Protein AF-B8M169-F1 (afdb_monomer)

Organism: Talaromyces stipitatus (strain ATCC 10500 / CBS 375.48 / QM 6759 / NRRL 1006) (NCBI:txid441959)

InterPro domains:
  IPR008972 Cupredoxin [G3DSA:2.60.40.420] (1-98)
  IPR008972 Cupredoxin [SSF49503] (8-97)
  IPR011706 Multicopper oxidase, C-terminal [PF07731] (46-96)

Sequence (98 aa):
MSAAQLAVTSGLFWTINNRTWTETNEHTGDTPYNDTTLTGGKAIPNYDIAFQNDGWDPELNVYAAKMGEVIDIILVNEPAGNFSGYDAHPFHFHGAHV

Radius of gyration: 15.49 Å; Cα contacts (8 Å, |Δi|>4): 111; chains: 1; bounding box: 35×35×37 Å

Solvent-accessible surface area (backbone atoms only — not comparable to full-atom values): 6687 Å² total; per-residue (Å²): 108,49,36,43,56,52,85,51,102,77,66,80,46,71,21,58,66,86,40,69,87,60,90,82,74,49,39,94,81,70,55,67,79,77,49,56,86,83,48,74,57,72,63,58,74,52,51,74,57,3,62,78,47,87,31,33,18,81,86,54,71,41,74,48,82,62,94,89,64,86,85,84,87,72,86,43,88,47,56,42,66,93,74,72,44,76,80,90,77,90,83,83,83,87,78,92,82,133

pLDDT: mean 75.95, std 17.58, range [41.19, 96.81]

Structure (mmCIF, N/CA/C/O backbone):
data_AF-B8M169-F1
#
_entry.id   AF-B8M169-F1
#
loop_
_atom_site.group_PDB
_atom_site.id
_atom_site.type_symbol
_atom_site.label_atom_id
_atom_site.label_alt_id
_atom_site.label_comp_id
_atom_site.label_asym_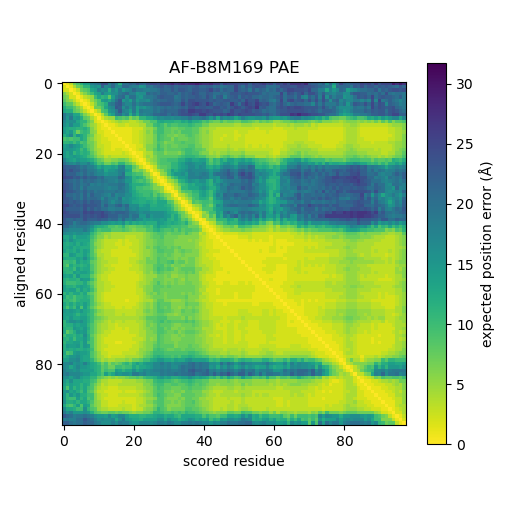id
_atom_site.label_entity_id
_atom_site.label_seq_id
_atom_site.pdbx_PDB_ins_code
_atom_site.Cartn_x
_atom_site.Cartn_y
_atom_site.Cartn_z
_atom_site.occupancy
_atom_site.B_iso_or_equiv
_atom_site.auth_seq_id
_atom_site.auth_comp_id
_atom_site.auth_asym_id
_atom_site.auth_atom_id
_atom_site.pdbx_PDB_model_num
ATOM 1 N N . MET A 1 1 ? -2.726 -5.573 -8.840 1.00 45.94 1 MET A N 1
ATOM 2 C CA . MET A 1 1 ? -1.947 -4.575 -8.084 1.00 45.94 1 MET A CA 1
ATOM 3 C C . MET A 1 1 ? -0.594 -4.457 -8.754 1.00 45.94 1 MET A C 1
ATOM 5 O O . MET A 1 1 ? -0.063 -5.497 -9.112 1.00 45.94 1 MET A O 1
ATOM 9 N N . SER A 1 2 ? -0.097 -3.246 -8.989 1.00 41.19 2 SER A N 1
ATOM 10 C CA . SER A 1 2 ? 1.191 -2.979 -9.647 1.00 41.19 2 SER A CA 1
ATOM 11 C C . SER A 1 2 ? 2.064 -2.148 -8.711 1.00 41.19 2 SER A C 1
ATOM 13 O O . SER A 1 2 ? 1.611 -1.137 -8.168 1.00 41.19 2 SER A O 1
ATOM 15 N N . ALA A 1 3 ? 3.295 -2.587 -8.462 1.00 47.06 3 ALA A N 1
ATOM 16 C CA . ALA A 1 3 ? 4.275 -1.817 -7.705 1.00 47.06 3 ALA A CA 1
ATOM 17 C C . ALA A 1 3 ? 5.215 -1.126 -8.696 1.00 47.06 3 ALA A C 1
ATOM 19 O O . ALA A 1 3 ? 6.075 -1.775 -9.277 1.00 47.06 3 ALA A O 1
ATOM 20 N N . ALA A 1 4 ? 5.043 0.181 -8.887 1.00 56.25 4 ALA A N 1
ATOM 21 C CA . ALA A 1 4 ? 5.789 0.959 -9.874 1.00 56.25 4 ALA A CA 1
ATOM 22 C C . ALA A 1 4 ? 6.603 2.075 -9.207 1.00 56.25 4 ALA A C 1
ATOM 24 O O . ALA A 1 4 ? 6.310 2.516 -8.095 1.00 56.25 4 ALA A O 1
ATOM 25 N N . GLN A 1 5 ? 7.618 2.580 -9.901 1.00 44.06 5 GLN A N 1
ATOM 26 C CA . GLN A 1 5 ? 8.338 3.788 -9.504 1.00 44.06 5 GLN A CA 1
ATOM 27 C C . GLN A 1 5 ? 7.733 5.000 -10.226 1.00 44.06 5 GLN A C 1
ATOM 29 O O . GLN A 1 5 ? 7.611 4.977 -11.451 1.00 44.06 5 GLN A O 1
ATOM 34 N N . LEU A 1 6 ? 7.389 6.066 -9.495 1.00 51.97 6 LEU A N 1
ATOM 35 C CA . LEU A 1 6 ? 6.941 7.333 -10.088 1.00 51.97 6 LEU A CA 1
ATOM 36 C C . LEU A 1 6 ? 8.065 8.373 -10.043 1.00 51.97 6 LEU A C 1
ATOM 38 O O . LEU A 1 6 ? 8.658 8.628 -8.993 1.00 51.97 6 LEU A O 1
ATOM 42 N N . ALA A 1 7 ? 8.344 8.994 -11.190 1.00 44.22 7 ALA A N 1
ATOM 43 C CA . ALA A 1 7 ? 9.214 10.163 -11.272 1.00 44.22 7 ALA A CA 1
ATOM 44 C C . ALA A 1 7 ? 8.400 11.432 -10.963 1.00 44.22 7 ALA A C 1
ATOM 46 O O . ALA A 1 7 ? 7.405 11.709 -11.631 1.00 44.22 7 ALA A O 1
ATOM 47 N N . VAL A 1 8 ? 8.830 12.209 -9.968 1.00 49.09 8 VAL A N 1
ATOM 48 C CA . VAL A 1 8 ? 8.231 13.499 -9.573 1.00 49.09 8 VAL A CA 1
ATOM 49 C C . VAL A 1 8 ? 9.284 14.612 -9.618 1.00 49.09 8 VAL A C 1
ATOM 51 O O . VAL A 1 8 ? 10.480 14.344 -9.697 1.00 49.09 8 VAL A O 1
ATOM 54 N N . THR A 1 9 ? 8.841 15.875 -9.607 1.00 50.56 9 THR A N 1
ATOM 55 C CA . THR A 1 9 ? 9.635 17.090 -9.897 1.00 50.56 9 THR A CA 1
ATOM 56 C C . THR A 1 9 ? 10.938 17.230 -9.089 1.00 50.56 9 THR A C 1
ATOM 58 O O . THR A 1 9 ? 11.873 17.879 -9.555 1.00 50.56 9 THR A O 1
ATOM 61 N N . SER A 1 10 ? 11.055 16.589 -7.921 1.00 51.44 10 SER A N 1
ATOM 62 C CA . SER A 1 10 ? 12.350 16.197 -7.356 1.00 51.44 10 SER A CA 1
ATOM 63 C C . SER A 1 10 ? 12.223 14.858 -6.610 1.00 51.44 10 SER A C 1
ATOM 65 O O . SER A 1 10 ? 11.284 14.652 -5.844 1.00 51.44 10 SER A O 1
ATOM 67 N N . GLY A 1 11 ? 13.154 13.929 -6.856 1.00 65.62 11 GLY A N 1
ATOM 68 C CA . GLY A 1 11 ? 13.219 12.624 -6.184 1.00 65.62 11 GLY A CA 1
ATOM 69 C C . GLY A 1 11 ? 12.651 11.432 -6.970 1.00 65.62 11 GLY A C 1
ATOM 70 O O . GLY A 1 11 ? 11.999 11.573 -8.003 1.00 65.62 11 GLY A O 1
ATOM 71 N N . LEU A 1 12 ? 12.949 10.233 -6.465 1.00 74.75 12 LEU A N 1
ATOM 72 C CA . LEU A 1 12 ? 12.457 8.944 -6.950 1.00 74.75 12 LEU A CA 1
ATOM 73 C C . LEU A 1 12 ? 11.718 8.253 -5.802 1.00 74.75 12 LEU A C 1
ATOM 75 O O . LEU A 1 12 ? 12.315 8.048 -4.746 1.00 74.75 12 LEU A O 1
ATOM 79 N N . PHE A 1 13 ? 10.456 7.877 -6.016 1.00 82.12 13 PHE A N 1
ATOM 80 C CA . PHE A 1 13 ? 9.625 7.245 -4.989 1.00 82.12 13 PHE A CA 1
ATOM 81 C C . PHE A 1 13 ? 9.179 5.850 -5.417 1.00 82.12 13 PHE A C 1
ATOM 83 O O . PHE A 1 13 ? 8.794 5.629 -6.569 1.00 82.12 13 PHE A O 1
ATOM 90 N N . TRP A 1 14 ? 9.211 4.919 -4.465 1.00 85.12 14 TRP A N 1
ATOM 91 C CA . TRP A 1 14 ? 8.543 3.630 -4.596 1.00 85.12 14 TRP A CA 1
ATOM 92 C C . TRP A 1 14 ? 7.049 3.814 -4.387 1.00 85.12 14 TRP A C 1
ATOM 94 O O . TRP A 1 14 ? 6.632 4.530 -3.478 1.00 85.12 14 TRP A O 1
ATOM 104 N N . THR A 1 15 ? 6.243 3.163 -5.219 1.00 87.62 15 THR A N 1
ATOM 105 C CA . THR A 1 15 ? 4.789 3.262 -5.124 1.00 87.62 15 THR A CA 1
ATOM 106 C C . THR A 1 15 ? 4.138 1.892 -5.143 1.00 87.62 15 THR A C 1
ATOM 108 O O . THR A 1 15 ? 4.648 0.946 -5.744 1.00 87.62 15 THR A O 1
ATOM 111 N N . ILE A 1 16 ? 2.975 1.806 -4.505 1.00 89.69 16 ILE A N 1
ATOM 112 C CA . ILE A 1 16 ? 2.073 0.660 -4.587 1.00 89.69 16 ILE A CA 1
ATOM 113 C C . ILE A 1 16 ? 0.771 1.173 -5.189 1.00 89.69 16 ILE A C 1
ATOM 115 O O . ILE A 1 16 ? 0.146 2.084 -4.647 1.00 89.69 16 ILE A O 1
ATOM 119 N N . ASN A 1 17 ? 0.371 0.618 -6.334 1.00 89.56 17 ASN A N 1
ATOM 120 C CA . ASN A 1 17 ? -0.773 1.081 -7.120 1.00 89.56 17 ASN A CA 1
ATOM 121 C C . ASN A 1 17 ? -0.724 2.601 -7.367 1.00 89.56 17 ASN A C 1
ATOM 123 O O . ASN A 1 17 ? -1.701 3.309 -7.115 1.00 89.56 17 ASN A O 1
ATOM 127 N N . ASN A 1 18 ? 0.423 3.105 -7.836 1.00 87.06 18 ASN A N 1
ATOM 128 C CA . ASN A 1 18 ? 0.617 4.511 -8.202 1.00 87.06 18 ASN A CA 1
ATOM 129 C C . ASN A 1 18 ? 0.488 5.511 -7.033 1.00 87.06 18 ASN A C 1
ATOM 131 O O . ASN A 1 18 ? 0.261 6.701 -7.255 1.00 87.06 18 ASN A O 1
ATOM 135 N N . ARG A 1 19 ? 0.615 5.027 -5.791 1.00 85.94 19 ARG A N 1
ATOM 136 C CA . ARG A 1 19 ? 0.553 5.815 -4.555 1.00 85.94 19 ARG A CA 1
ATOM 137 C C . ARG A 1 19 ? 1.838 5.623 -3.765 1.00 85.94 19 ARG A C 1
ATOM 139 O O . ARG A 1 19 ? 2.301 4.495 -3.598 1.00 85.94 19 ARG A O 1
ATOM 146 N N . THR A 1 20 ? 2.422 6.722 -3.313 1.00 85.44 20 THR A N 1
ATOM 147 C CA . THR A 1 20 ? 3.585 6.707 -2.422 1.00 85.44 20 THR A CA 1
ATOM 148 C C . THR A 1 20 ? 3.126 6.931 -0.987 1.00 85.44 20 THR A C 1
ATOM 150 O O . THR A 1 20 ? 2.059 7.500 -0.767 1.00 85.44 20 THR A O 1
ATOM 153 N N . TRP A 1 21 ? 3.949 6.503 -0.036 1.00 78.44 21 TRP A N 1
ATOM 154 C CA . TRP A 1 21 ? 3.818 6.857 1.374 1.00 78.44 21 TRP A CA 1
ATOM 155 C C . TRP A 1 21 ? 4.912 7.861 1.745 1.00 78.44 21 TRP A C 1
ATOM 157 O O . TRP A 1 21 ? 6.080 7.641 1.408 1.00 78.44 21 TRP A O 1
ATOM 167 N N . THR A 1 22 ? 4.555 8.953 2.422 1.00 73.81 22 THR A N 1
ATOM 168 C CA . THR A 1 22 ? 5.514 9.901 3.013 1.00 73.81 22 THR A CA 1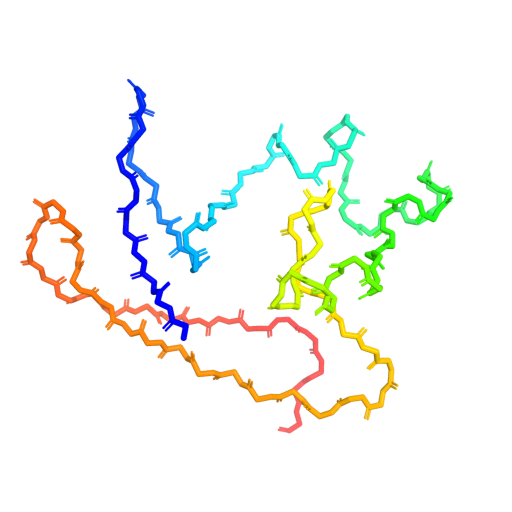
ATOM 169 C C . THR A 1 22 ? 5.023 10.365 4.374 1.00 73.81 22 THR A C 1
ATOM 171 O O . THR A 1 22 ? 3.861 10.690 4.509 1.00 73.81 22 THR A O 1
ATOM 174 N N . GLU A 1 23 ? 5.896 10.519 5.365 1.00 66.88 23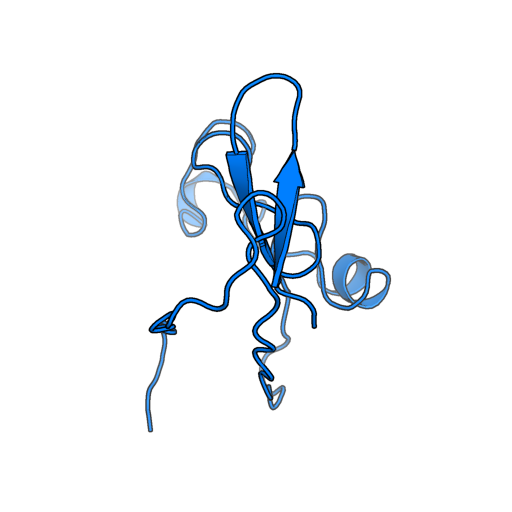 GLU A N 1
ATOM 175 C CA . GLU A 1 23 ? 5.472 10.880 6.733 1.00 66.88 23 GLU A CA 1
ATOM 176 C C . GLU A 1 23 ? 4.804 12.271 6.882 1.00 66.88 23 GLU A C 1
ATOM 178 O O . GLU A 1 23 ? 4.322 12.599 7.960 1.00 66.88 23 GLU A O 1
ATOM 183 N N . THR A 1 24 ? 4.777 13.110 5.838 1.00 56.91 24 THR A N 1
ATOM 184 C CA . THR A 1 24 ? 4.362 14.528 5.905 1.00 56.91 24 THR A CA 1
ATOM 185 C C . THR A 1 24 ? 3.057 14.863 5.173 1.00 56.91 24 THR A C 1
ATOM 187 O O . THR A 1 24 ? 2.753 16.040 4.997 1.00 56.91 24 THR A O 1
ATOM 190 N N . ASN A 1 25 ? 2.307 13.883 4.652 1.00 51.06 25 ASN A N 1
ATOM 191 C CA . ASN A 1 25 ? 1.097 14.180 3.863 1.00 51.06 25 ASN A CA 1
ATOM 192 C C . ASN A 1 25 ? -0.082 13.223 4.090 1.00 51.06 25 ASN A C 1
ATOM 194 O O . ASN A 1 25 ? -1.031 13.222 3.314 1.00 51.06 25 ASN A O 1
ATOM 198 N N .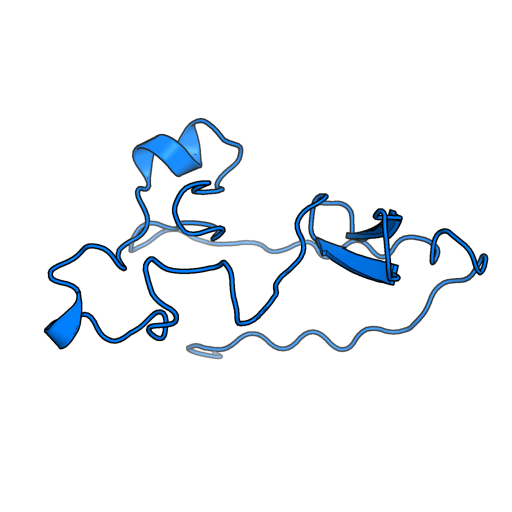 GLU A 1 26 ? -0.034 12.413 5.142 1.00 55.09 26 GLU A N 1
ATOM 199 C CA . GLU A 1 26 ? -1.015 11.334 5.329 1.00 55.09 26 GLU A CA 1
ATOM 200 C C . GLU A 1 26 ? -2.120 11.724 6.323 1.00 55.09 26 GLU A C 1
ATOM 202 O O . GLU A 1 26 ? -3.121 11.025 6.437 1.00 55.09 26 GLU A O 1
ATOM 207 N N . HIS A 1 27 ? -1.989 12.872 7.010 1.00 52.50 27 HIS A N 1
ATOM 208 C CA . HIS A 1 27 ? -2.966 13.371 7.982 1.00 52.50 27 HIS A CA 1
ATOM 209 C C . HIS A 1 27 ? -3.009 14.903 8.004 1.00 52.50 27 HIS A C 1
ATOM 211 O O . HIS A 1 27 ? -1.998 15.576 7.800 1.00 52.50 27 HIS A O 1
ATOM 217 N N . THR A 1 28 ? -4.162 15.488 8.344 1.00 43.88 28 THR A N 1
ATOM 218 C CA . THR A 1 28 ? -4.222 16.904 8.734 1.00 43.88 28 THR A CA 1
ATOM 219 C C . THR A 1 28 ? -3.283 17.158 9.922 1.00 43.88 28 THR A C 1
ATOM 221 O O . THR A 1 28 ? -3.632 16.841 11.059 1.00 43.88 28 THR A O 1
ATOM 224 N N . GLY A 1 29 ? -2.107 17.738 9.659 1.00 51.09 29 GLY A N 1
ATOM 225 C CA . GLY A 1 29 ? -1.166 18.229 10.671 1.00 51.09 29 GLY A CA 1
ATOM 226 C C . GLY A 1 29 ? -0.215 17.194 11.285 1.00 51.09 29 GLY A C 1
ATOM 227 O O . GLY A 1 29 ? 0.008 17.265 12.489 1.00 51.09 29 GLY A O 1
ATOM 228 N N . ASP A 1 30 ? 0.332 16.259 10.498 1.00 54.81 30 ASP A N 1
ATOM 229 C CA . ASP A 1 30 ? 1.421 15.346 10.918 1.00 54.81 30 ASP A CA 1
ATOM 230 C C . ASP A 1 30 ? 1.109 14.477 12.162 1.00 54.81 30 ASP A C 1
ATOM 232 O O . ASP A 1 30 ? 1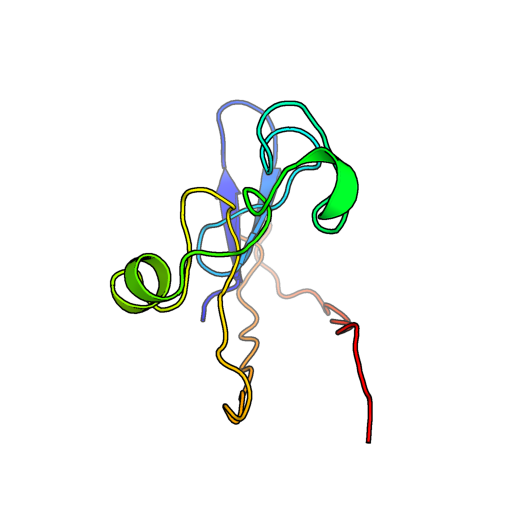.998 14.123 12.939 1.00 54.81 30 ASP A O 1
ATOM 236 N N . THR A 1 31 ? -0.162 14.133 12.401 1.00 50.78 31 THR A N 1
ATOM 237 C CA . THR A 1 31 ? -0.563 13.302 13.554 1.00 50.78 31 THR A CA 1
ATOM 238 C C . THR A 1 31 ? -0.596 11.819 13.183 1.00 50.78 31 THR A C 1
ATOM 240 O O . THR A 1 31 ? -1.134 11.496 12.136 1.00 50.78 31 THR A O 1
ATOM 243 N N . PRO A 1 32 ? -0.057 10.888 13.994 1.00 54.91 32 PRO A N 1
ATOM 244 C CA . PRO A 1 32 ? -0.006 9.472 13.626 1.00 54.91 32 PRO A CA 1
ATOM 245 C C . PRO A 1 32 ? -1.403 8.834 13.505 1.00 54.91 32 PRO A C 1
ATOM 247 O O . PRO A 1 32 ? -2.276 9.082 14.339 1.00 54.91 32 PRO A O 1
ATOM 250 N N . TYR A 1 33 ? -1.551 7.929 12.526 1.00 54.50 33 TYR A N 1
ATOM 251 C CA . TYR A 1 33 ? -2.756 7.178 12.110 1.00 54.50 33 TYR A CA 1
ATOM 252 C C . TYR A 1 33 ? -3.581 6.492 13.224 1.00 54.50 33 TYR A C 1
ATOM 254 O O . TYR A 1 33 ? -4.672 5.996 12.967 1.00 54.50 33 TYR A O 1
ATOM 262 N N . ASN A 1 34 ? -3.122 6.463 14.477 1.00 51.25 34 ASN A N 1
ATOM 263 C CA . ASN A 1 34 ? -3.828 5.785 15.567 1.00 51.25 34 ASN A CA 1
ATOM 264 C C . ASN A 1 34 ? -4.047 6.640 16.823 1.00 51.25 34 ASN A C 1
ATOM 266 O O . ASN A 1 34 ? -4.382 6.099 17.875 1.00 51.25 34 ASN A O 1
ATOM 270 N N . ASP A 1 35 ? -3.899 7.967 16.746 1.00 51.62 35 ASP A N 1
ATOM 271 C CA . ASP A 1 35 ? -4.385 8.826 17.829 1.00 51.62 35 ASP A CA 1
ATOM 272 C C . ASP A 1 35 ? -5.873 9.157 17.635 1.00 51.62 35 ASP A C 1
ATOM 274 O O . ASP A 1 35 ? -6.281 10.283 17.325 1.00 51.62 35 ASP A O 1
ATOM 278 N N . THR A 1 36 ? -6.723 8.141 17.807 1.00 50.41 36 THR A N 1
ATOM 279 C CA . THR A 1 36 ? -8.185 8.311 17.812 1.00 50.41 36 THR A CA 1
ATOM 280 C C . THR A 1 36 ? -8.659 9.193 18.971 1.00 50.41 36 THR A C 1
ATOM 282 O O . THR A 1 36 ? -9.768 9.724 18.928 1.00 50.41 36 THR A O 1
ATOM 285 N N . THR A 1 37 ? -7.827 9.360 20.004 1.00 51.81 37 THR A N 1
ATOM 286 C CA . THR A 1 37 ? -8.084 10.202 21.178 1.00 51.81 37 THR A CA 1
ATOM 287 C C . THR A 1 37 ? -7.913 11.697 20.898 1.00 51.81 37 THR A C 1
ATOM 289 O O . THR A 1 37 ? -8.690 12.487 21.430 1.00 51.81 37 THR A O 1
ATOM 292 N N . LEU A 1 38 ? -6.967 12.098 20.041 1.00 50.53 38 LEU A N 1
ATOM 293 C CA . LEU A 1 38 ? -6.736 13.500 19.660 1.00 50.53 38 LEU A CA 1
ATOM 294 C C . LEU A 1 38 ? -7.509 13.933 18.405 1.00 50.53 38 LEU A C 1
ATOM 296 O O . LEU A 1 38 ? -7.833 15.112 18.270 1.00 50.53 38 LEU A O 1
ATOM 300 N N . THR A 1 39 ? -7.828 13.012 17.489 1.00 55.62 39 THR A N 1
ATOM 301 C CA . THR A 1 39 ? -8.381 13.357 16.161 1.00 55.62 39 THR A CA 1
ATOM 302 C C . THR A 1 39 ? -9.899 13.194 16.030 1.00 55.62 39 THR A C 1
ATOM 304 O O . THR A 1 39 ? -10.471 13.605 15.020 1.00 55.62 39 THR A O 1
ATOM 307 N N . GLY A 1 40 ? -10.589 12.642 17.037 1.00 55.62 40 GLY A N 1
ATOM 308 C CA . GLY A 1 40 ? -12.058 12.620 17.085 1.00 55.62 40 GLY A CA 1
ATOM 309 C C . GLY A 1 40 ? -12.717 11.863 15.925 1.00 55.62 40 GLY A C 1
ATOM 310 O O . GLY A 1 40 ? -13.686 12.346 15.347 1.00 55.62 40 GLY A O 1
ATOM 311 N N . GLY A 1 41 ? -12.171 10.702 15.555 1.00 62.88 41 GLY A N 1
ATOM 312 C CA . GLY A 1 41 ? -12.677 9.874 14.453 1.00 62.88 41 GLY A CA 1
ATOM 313 C C . GLY A 1 41 ? -12.191 10.289 13.061 1.00 62.88 41 GLY A C 1
ATOM 314 O O . GLY A 1 41 ? -12.398 9.533 12.120 1.00 62.88 41 GLY A O 1
ATOM 315 N N . LYS A 1 42 ? -11.484 11.421 12.919 1.00 67.69 42 LYS A N 1
ATOM 316 C CA . LYS A 1 42 ? -10.904 11.853 11.632 1.00 67.69 42 LYS A CA 1
ATOM 317 C C . LYS A 1 42 ? -9.807 10.929 11.096 1.00 67.69 42 LYS A C 1
ATOM 319 O O . LYS A 1 42 ? -9.492 11.000 9.922 1.00 67.69 42 LYS A O 1
ATOM 324 N N . ALA A 1 43 ? -9.232 10.079 11.946 1.00 71.81 43 ALA A N 1
ATOM 325 C CA . ALA A 1 43 ? -8.273 9.053 11.539 1.00 71.81 43 ALA A CA 1
ATOM 326 C C . ALA A 1 43 ? -8.940 7.729 11.108 1.00 71.81 43 ALA A C 1
ATOM 328 O O . ALA A 1 43 ? -8.240 6.770 10.798 1.00 71.81 43 ALA A O 1
ATOM 329 N N . ILE A 1 44 ? -10.278 7.638 11.121 1.00 81.31 44 ILE A N 1
ATOM 330 C CA . ILE A 1 44 ? -10.999 6.436 10.684 1.00 81.31 44 ILE A CA 1
ATOM 331 C C . ILE A 1 44 ? -11.229 6.522 9.167 1.00 81.31 44 ILE A C 1
ATOM 333 O O . ILE A 1 44 ? -11.897 7.460 8.730 1.00 81.31 44 ILE A O 1
ATOM 337 N N . PRO A 1 45 ? -10.758 5.541 8.374 1.00 85.56 45 PRO A N 1
ATOM 338 C CA . PRO A 1 45 ? -10.972 5.528 6.930 1.00 85.56 45 PRO A CA 1
ATOM 339 C C . PRO A 1 45 ? -12.449 5.475 6.554 1.00 85.56 45 PRO A C 1
ATOM 341 O O . PRO A 1 45 ? -13.236 4.710 7.125 1.00 85.56 45 PRO A O 1
ATOM 344 N N . ASN A 1 46 ? -12.824 6.249 5.542 1.00 89.94 46 ASN A N 1
ATOM 345 C CA . ASN A 1 46 ? -14.157 6.233 4.975 1.00 89.94 46 ASN A CA 1
ATOM 346 C C . ASN A 1 46 ? -14.304 5.062 3.996 1.00 89.94 46 ASN A C 1
ATOM 348 O O . ASN A 1 46 ? -13.936 5.143 2.823 1.00 89.94 46 ASN A O 1
ATOM 352 N N . TYR A 1 47 ? -14.897 3.969 4.477 1.00 93.19 47 TYR A N 1
ATOM 353 C CA . TYR A 1 47 ? -15.092 2.767 3.669 1.00 93.19 47 TYR A CA 1
ATOM 354 C C . TYR A 1 47 ? -15.940 3.006 2.410 1.00 93.19 47 TYR A C 1
ATOM 356 O O . TYR A 1 47 ? -15.664 2.408 1.376 1.00 93.19 47 TYR A O 1
ATOM 364 N N . ASP A 1 48 ? -16.971 3.854 2.462 1.00 95.38 48 ASP A N 1
ATOM 365 C CA . ASP A 1 48 ? -17.858 4.053 1.307 1.00 95.38 48 ASP A CA 1
ATOM 366 C C . ASP A 1 48 ? -17.143 4.808 0.178 1.00 95.38 48 ASP A C 1
ATOM 368 O O . ASP A 1 48 ? -17.325 4.481 -0.996 1.00 95.38 48 ASP A O 1
ATOM 372 N N . ILE A 1 49 ? -16.280 5.769 0.530 1.00 94.38 49 ILE A N 1
ATOM 373 C CA . ILE A 1 49 ? -15.383 6.425 -0.429 1.00 94.38 49 ILE A CA 1
ATOM 374 C C . ILE A 1 49 ? -14.353 5.421 -0.950 1.00 94.38 49 ILE A C 1
ATOM 376 O O . ILE A 1 49 ? -14.117 5.360 -2.155 1.00 94.38 49 ILE A O 1
ATOM 380 N N . ALA A 1 50 ? -13.769 4.610 -0.067 1.00 94.56 50 ALA A N 1
ATOM 381 C CA . ALA A 1 50 ? -12.792 3.603 -0.450 1.00 94.56 50 ALA A CA 1
ATOM 382 C C . ALA A 1 50 ? -13.367 2.594 -1.451 1.00 94.56 50 ALA A C 1
ATOM 384 O O . ALA A 1 50 ? -12.767 2.334 -2.489 1.00 94.56 50 ALA A O 1
ATOM 385 N N . PHE A 1 51 ? -14.572 2.087 -1.197 1.00 95.44 51 PHE A N 1
ATOM 386 C CA . PHE A 1 51 ? -15.265 1.150 -2.076 1.00 95.44 51 PHE A CA 1
ATOM 387 C C . PHE A 1 51 ? -15.499 1.716 -3.486 1.00 95.44 51 PHE A C 1
ATOM 389 O O . PHE A 1 51 ? -15.422 0.980 -4.467 1.00 95.44 51 PHE A O 1
ATOM 396 N N . GLN A 1 52 ? -15.739 3.024 -3.607 1.00 96.81 52 GLN A N 1
ATOM 397 C CA . GLN A 1 52 ? -15.889 3.703 -4.901 1.00 96.81 52 GLN A CA 1
ATOM 398 C C . GLN A 1 52 ? -14.552 3.942 -5.624 1.00 96.81 52 GLN A C 1
ATOM 400 O O . GLN A 1 52 ? -14.556 4.257 -6.811 1.00 96.81 52 GLN A O 1
ATOM 405 N N . ASN A 1 53 ? -13.426 3.779 -4.925 1.00 94.44 53 ASN A N 1
ATOM 406 C CA . ASN A 1 53 ? -12.071 4.077 -5.385 1.00 94.44 53 ASN A CA 1
ATOM 407 C C . ASN A 1 53 ? -11.148 2.846 -5.285 1.00 94.44 53 ASN A C 1
ATOM 409 O O . ASN A 1 53 ? -10.006 2.947 -4.834 1.00 94.44 53 ASN A O 1
ATOM 413 N N . ASP A 1 54 ? -11.643 1.668 -5.674 1.00 93.81 54 ASP A N 1
ATOM 414 C CA . ASP A 1 54 ? -10.879 0.407 -5.676 1.00 93.81 54 ASP A CA 1
ATOM 415 C C . ASP A 1 54 ? -10.295 0.022 -4.300 1.00 93.81 54 ASP A C 1
ATOM 417 O O . ASP A 1 54 ? -9.189 -0.507 -4.182 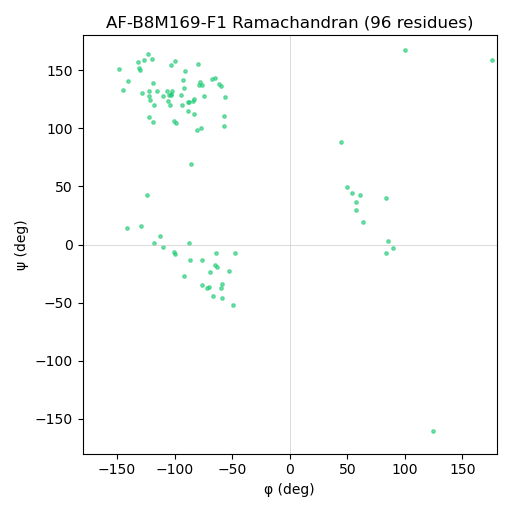1.00 93.81 54 ASP A O 1
ATOM 421 N N . GLY A 1 55 ? -11.046 0.308 -3.238 1.00 93.19 55 GLY A N 1
ATOM 422 C CA . GLY A 1 55 ? -10.673 0.035 -1.851 1.00 93.19 55 GLY A CA 1
ATOM 423 C C . GLY A 1 55 ? -9.817 1.120 -1.195 1.00 93.19 55 GLY A C 1
ATOM 424 O O . GLY A 1 55 ? -9.432 0.932 -0.044 1.00 93.19 55 GLY A O 1
ATOM 425 N N . TRP A 1 56 ? -9.526 2.237 -1.871 1.00 93.38 56 TRP A N 1
ATOM 426 C CA . TRP A 1 56 ? -8.643 3.300 -1.372 1.00 93.38 56 TRP A CA 1
ATOM 427 C C . TRP A 1 56 ? -9.393 4.557 -0.927 1.00 93.38 56 TRP A C 1
ATOM 429 O O . TRP A 1 56 ? -10.089 5.189 -1.718 1.00 93.38 56 TRP A O 1
ATOM 439 N N . ASP A 1 57 ? -9.194 4.968 0.319 1.00 90.75 57 ASP A N 1
ATOM 440 C CA . ASP A 1 57 ? -9.634 6.265 0.821 1.00 90.75 57 ASP A CA 1
ATOM 441 C C . ASP A 1 57 ? -8.598 7.357 0.463 1.00 90.75 57 ASP A C 1
ATOM 443 O O . ASP A 1 57 ? -7.488 7.335 1.005 1.00 90.75 57 ASP A O 1
ATOM 447 N N . PRO A 1 58 ? -8.925 8.316 -0.427 1.00 86.56 58 PRO A N 1
ATOM 448 C CA . PRO A 1 58 ? -8.028 9.395 -0.824 1.00 86.56 58 PRO A CA 1
ATOM 449 C C . PRO A 1 58 ? -7.754 10.423 0.270 1.00 86.56 58 PRO A C 1
ATOM 451 O O . PRO A 1 58 ? -6.745 11.116 0.182 1.00 86.56 58 PRO A O 1
ATOM 454 N N . GLU A 1 59 ? -8.644 10.571 1.256 1.00 83.19 59 GLU A N 1
ATOM 455 C CA . GLU A 1 59 ? -8.483 11.584 2.304 1.00 83.19 59 GLU A CA 1
ATOM 456 C C . GLU A 1 59 ? -7.348 11.211 3.258 1.00 83.19 59 GLU A C 1
ATOM 458 O O . GLU A 1 59 ? -6.587 12.076 3.688 1.00 83.19 59 GLU A O 1
ATOM 463 N N . LEU A 1 60 ? -7.221 9.915 3.546 1.00 79.94 60 LEU A N 1
ATOM 464 C CA . LEU A 1 60 ? -6.226 9.369 4.469 1.00 79.94 60 LEU A CA 1
ATOM 465 C C . LEU A 1 60 ? -5.126 8.558 3.773 1.00 79.94 60 LEU A C 1
ATOM 467 O O . LEU A 1 60 ? -4.228 8.061 4.441 1.00 79.94 60 LEU A O 1
ATOM 471 N N . ASN A 1 61 ? -5.212 8.392 2.451 1.00 85.00 61 ASN A N 1
ATOM 472 C CA . ASN A 1 61 ? -4.297 7.597 1.631 1.00 85.00 61 ASN A CA 1
ATOM 473 C C . ASN A 1 61 ? -4.113 6.139 2.112 1.00 85.00 61 ASN A C 1
ATOM 475 O O . ASN A 1 61 ? -3.008 5.596 2.136 1.00 85.00 61 ASN A O 1
ATOM 479 N N . VAL A 1 62 ? -5.207 5.465 2.471 1.00 87.12 62 VAL A N 1
ATOM 480 C CA . VAL A 1 62 ? -5.181 4.090 3.006 1.00 87.12 62 VAL A CA 1
ATOM 481 C C . VAL A 1 62 ? -6.186 3.184 2.314 1.00 87.12 62 VAL A C 1
ATOM 483 O O . VAL A 1 62 ? -7.180 3.644 1.760 1.00 87.12 62 VAL A O 1
ATOM 486 N N . TYR A 1 63 ? -5.945 1.874 2.367 1.00 92.00 63 TYR A N 1
ATOM 487 C CA . TYR A 1 63 ? -6.938 0.885 1.954 1.00 92.00 63 TYR A CA 1
ATOM 488 C C . TYR A 1 63 ? -7.828 0.514 3.139 1.00 92.00 63 TYR A C 1
ATOM 490 O O . TYR A 1 63 ? -7.329 0.082 4.179 1.00 92.00 63 TYR A O 1
ATOM 498 N N . ALA A 1 64 ? -9.140 0.698 2.990 1.00 92.19 64 ALA A N 1
ATOM 499 C CA . ALA A 1 64 ? -10.103 0.435 4.054 1.00 92.19 64 ALA A CA 1
ATOM 500 C C . ALA A 1 64 ? -10.649 -0.996 3.966 1.00 92.19 64 ALA A C 1
ATOM 502 O O . ALA A 1 64 ? -10.945 -1.491 2.881 1.00 92.19 64 ALA A O 1
ATOM 503 N N . ALA A 1 65 ? -10.844 -1.628 5.122 1.00 91.69 65 ALA A N 1
ATOM 504 C CA . ALA A 1 65 ? -11.503 -2.925 5.245 1.00 91.69 65 ALA A CA 1
ATOM 505 C C . ALA A 1 65 ? -12.590 -2.870 6.325 1.00 91.69 65 ALA A C 1
ATOM 507 O O . ALA A 1 65 ? -12.480 -2.122 7.301 1.00 91.69 65 ALA A O 1
ATOM 508 N N . LYS A 1 66 ? -13.644 -3.673 6.165 1.00 91.62 66 LYS A N 1
ATOM 509 C CA . LYS A 1 66 ? -14.691 -3.853 7.180 1.00 91.62 66 LYS A CA 1
ATOM 510 C C . LYS A 1 66 ? -14.362 -5.016 8.105 1.00 91.62 66 LYS A C 1
ATOM 512 O O . LYS A 1 66 ? -13.776 -6.024 7.718 1.00 91.62 66 LYS A O 1
ATOM 517 N N . MET A 1 67 ? -14.825 -4.900 9.347 1.00 90.38 67 MET A N 1
ATOM 518 C CA . MET A 1 67 ? -14.759 -5.999 10.305 1.00 90.38 67 MET A CA 1
ATOM 519 C C . MET A 1 67 ? -15.454 -7.245 9.745 1.00 90.38 67 MET A C 1
ATOM 521 O O . MET A 1 67 ? -16.619 -7.188 9.352 1.00 90.38 67 MET A O 1
ATOM 525 N N . GLY A 1 68 ? -14.736 -8.369 9.749 1.00 92.69 68 GLY A N 1
ATOM 526 C CA . GLY A 1 68 ? -15.220 -9.651 9.236 1.00 92.69 68 GLY A CA 1
ATOM 527 C C . GLY A 1 68 ? -14.951 -9.900 7.749 1.00 92.69 68 GLY A C 1
ATOM 528 O O . GLY A 1 68 ? -15.259 -10.992 7.276 1.00 92.69 68 GLY A O 1
ATOM 529 N N . GLU A 1 69 ? -14.367 -8.948 7.014 1.00 92.81 69 GLU A N 1
ATOM 530 C CA . GLU A 1 69 ? -13.895 -9.211 5.652 1.00 92.81 69 GLU A CA 1
ATOM 531 C C . GLU A 1 69 ? -12.705 -10.177 5.648 1.00 92.81 69 GLU A C 1
ATOM 533 O O . GLU A 1 69 ? -11.829 -10.132 6.514 1.00 92.81 69 GLU A O 1
ATOM 538 N N . VAL A 1 70 ? -12.676 -11.052 4.642 1.00 92.31 70 VAL A N 1
ATOM 539 C CA . VAL A 1 70 ? -11.516 -11.892 4.334 1.00 92.31 70 VAL A CA 1
ATOM 540 C C . VAL A 1 70 ? -10.689 -11.157 3.289 1.00 92.31 70 VAL A C 1
ATOM 542 O O . VAL A 1 70 ? -11.189 -10.868 2.203 1.00 92.31 70 VAL A O 1
ATOM 545 N N . ILE A 1 71 ? -9.439 -10.851 3.626 1.00 90.75 71 ILE A N 1
ATOM 546 C CA . ILE A 1 71 ? -8.530 -10.080 2.775 1.00 90.75 71 ILE A CA 1
ATOM 547 C C . ILE A 1 71 ? -7.508 -11.031 2.150 1.00 90.75 71 ILE A C 1
ATOM 549 O O . ILE A 1 71 ? -6.844 -11.782 2.864 1.00 90.75 71 ILE A O 1
ATOM 553 N N . ASP A 1 72 ? -7.365 -10.961 0.827 1.00 92.75 72 ASP A N 1
ATOM 554 C CA . ASP A 1 72 ? -6.287 -11.600 0.069 1.00 92.75 72 ASP A CA 1
ATOM 555 C C . ASP A 1 72 ? -5.413 -10.515 -0.579 1.00 92.75 72 ASP A C 1
ATOM 557 O O . ASP A 1 72 ? -5.928 -9.563 -1.171 1.00 92.75 72 ASP A O 1
ATOM 561 N N . ILE A 1 73 ? -4.090 -10.630 -0.441 1.00 92.56 73 ILE A N 1
ATOM 562 C CA . ILE A 1 73 ? -3.129 -9.610 -0.878 1.00 92.56 73 ILE A CA 1
ATOM 563 C C . ILE A 1 73 ? -2.151 -10.230 -1.874 1.00 92.56 73 ILE A C 1
ATOM 565 O O . ILE A 1 73 ? -1.253 -10.987 -1.511 1.00 92.56 73 ILE A O 1
ATOM 569 N N . ILE A 1 74 ? -2.280 -9.832 -3.139 1.00 94.50 74 ILE A N 1
ATOM 570 C CA . ILE A 1 74 ? -1.377 -10.234 -4.223 1.00 94.50 74 ILE A CA 1
ATOM 571 C C . ILE A 1 74 ? -0.379 -9.108 -4.502 1.00 94.50 74 ILE A C 1
ATOM 573 O O . ILE A 1 74 ? -0.717 -8.097 -5.121 1.00 94.50 74 ILE A O 1
ATOM 577 N N . LEU A 1 75 ? 0.869 -9.299 -4.086 1.00 93.75 75 LEU A N 1
ATOM 578 C CA . LEU A 1 75 ? 1.966 -8.384 -4.395 1.00 93.75 75 LEU A CA 1
ATOM 579 C C . LEU A 1 75 ? 2.614 -8.787 -5.723 1.00 93.75 75 LEU A C 1
ATOM 581 O O . LEU A 1 75 ? 3.197 -9.866 -5.832 1.00 93.75 75 LEU A O 1
ATOM 585 N N . VAL A 1 76 ? 2.517 -7.924 -6.732 1.00 93.44 76 VAL A N 1
ATOM 586 C CA . VAL A 1 76 ? 3.137 -8.146 -8.045 1.00 93.44 76 VAL A CA 1
ATOM 587 C C . VAL A 1 76 ? 4.372 -7.267 -8.153 1.00 93.44 76 VAL A C 1
ATOM 589 O O . VAL A 1 76 ? 4.278 -6.045 -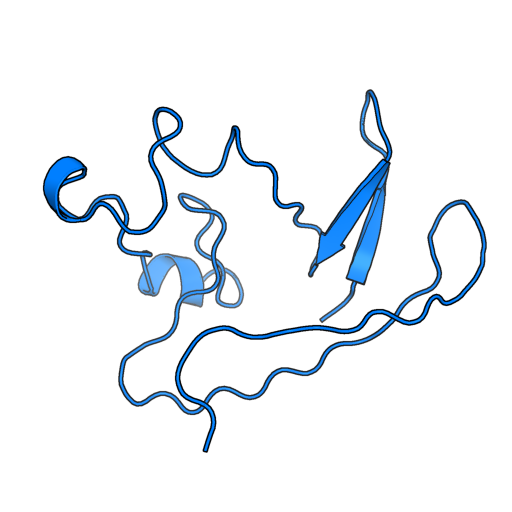8.049 1.00 93.44 76 VAL A O 1
ATOM 592 N N . ASN A 1 77 ? 5.524 -7.902 -8.351 1.00 91.38 77 ASN A N 1
ATOM 593 C CA . ASN A 1 77 ? 6.782 -7.204 -8.571 1.00 91.3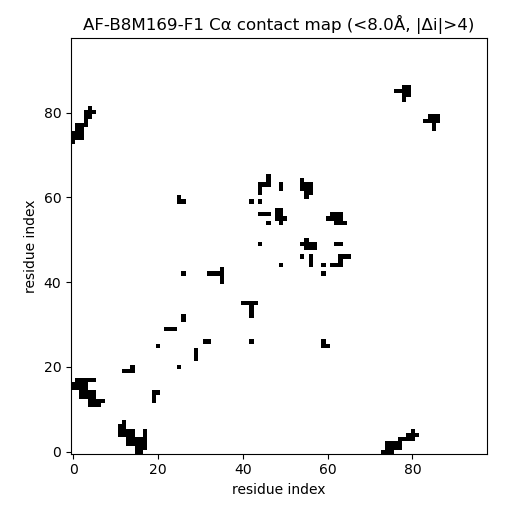8 77 ASN A CA 1
ATOM 594 C C . ASN A 1 77 ? 6.866 -6.712 -10.023 1.00 91.38 77 ASN A C 1
ATOM 596 O O . ASN A 1 77 ? 6.543 -7.466 -10.945 1.00 91.38 77 ASN A O 1
ATOM 600 N N . GLU A 1 78 ? 7.338 -5.487 -10.230 1.00 88.25 78 GLU A N 1
ATOM 601 C CA . GLU A 1 78 ? 7.557 -4.899 -11.555 1.00 88.25 78 GLU A CA 1
ATOM 602 C C . GLU A 1 78 ? 8.999 -4.387 -11.673 1.00 88.25 78 GLU A C 1
ATOM 604 O O . GLU A 1 78 ? 9.655 -4.152 -10.656 1.00 88.25 78 GLU A O 1
ATOM 609 N N . PRO A 1 79 ? 9.534 -4.218 -12.896 1.00 86.94 79 PRO A N 1
ATOM 610 C CA . PRO A 1 79 ? 10.872 -3.679 -13.065 1.00 86.94 79 PRO A CA 1
ATOM 611 C C . PRO A 1 79 ? 10.997 -2.273 -12.465 1.00 86.94 79 PRO A C 1
ATOM 613 O O . PRO A 1 79 ? 10.159 -1.406 -12.719 1.00 86.94 79 PRO A O 1
ATOM 616 N N . ALA A 1 80 ? 12.092 -2.012 -11.752 1.00 80.31 80 ALA A N 1
ATOM 617 C CA . ALA A 1 80 ? 12.464 -0.679 -11.298 1.00 80.31 80 ALA A CA 1
ATOM 618 C C . ALA A 1 80 ? 12.587 0.260 -12.510 1.00 80.31 80 ALA A C 1
ATOM 620 O O . ALA A 1 80 ? 13.491 0.105 -13.340 1.00 80.31 80 ALA A O 1
ATOM 621 N N . GLY A 1 81 ? 11.655 1.212 -12.621 1.00 71.88 81 GLY A N 1
ATOM 622 C CA . GLY A 1 81 ? 11.370 1.945 -13.859 1.00 71.88 81 GLY A CA 1
ATOM 623 C C . GLY A 1 81 ? 12.606 2.517 -14.557 1.00 71.88 81 GLY A C 1
ATOM 624 O O . GLY A 1 81 ? 12.826 2.240 -15.734 1.00 71.88 81 GLY A O 1
ATOM 625 N N . ASN A 1 82 ? 13.448 3.258 -13.827 1.00 68.44 82 ASN A N 1
ATOM 626 C CA . ASN A 1 82 ? 14.617 3.935 -14.409 1.00 68.44 82 ASN A CA 1
ATOM 627 C C . ASN A 1 82 ? 15.891 3.083 -14.493 1.00 68.44 82 ASN A C 1
ATOM 629 O O . ASN A 1 82 ? 16.840 3.491 -15.160 1.00 68.44 82 ASN A O 1
ATOM 633 N N . PHE A 1 83 ? 15.946 1.937 -13.812 1.00 65.44 83 PHE A N 1
ATOM 634 C CA . PHE A 1 83 ? 17.179 1.152 -13.675 1.00 65.44 83 PHE A CA 1
ATOM 635 C C . PHE A 1 83 ? 17.097 -0.243 -14.296 1.00 65.44 83 PHE A C 1
ATOM 637 O O . PHE A 1 83 ? 18.092 -0.959 -14.271 1.00 65.44 83 PHE A O 1
ATOM 644 N N . SER A 1 84 ? 15.955 -0.595 -14.905 1.00 64.38 84 SER A N 1
ATOM 645 C CA . SER A 1 84 ? 15.690 -1.874 -15.574 1.00 64.38 84 SER A CA 1
ATOM 646 C C . SER A 1 84 ? 16.183 -3.078 -14.761 1.00 64.38 84 SER A C 1
ATOM 648 O O . SER A 1 84 ? 17.302 -3.551 -14.932 1.00 64.38 84 SER A O 1
ATOM 650 N N . GLY A 1 85 ? 15.348 -3.598 -13.869 1.00 83.12 85 GLY A N 1
ATOM 651 C CA . GLY A 1 85 ? 15.691 -4.766 -13.059 1.00 83.12 85 GLY A CA 1
ATOM 652 C C . GLY A 1 85 ? 14.597 -5.089 -12.056 1.00 83.12 85 GLY A C 1
ATOM 653 O O . GLY A 1 85 ? 13.780 -4.229 -11.751 1.00 83.12 85 GLY A O 1
ATOM 654 N N . TYR A 1 86 ? 14.566 -6.328 -11.576 1.00 89.19 86 TYR A N 1
ATOM 655 C CA . TYR A 1 86 ? 13.686 -6.736 -10.484 1.00 89.19 86 TYR A CA 1
ATOM 656 C C . TYR A 1 86 ? 14.509 -6.852 -9.209 1.00 89.19 86 TYR A C 1
ATOM 658 O O . TYR A 1 86 ? 15.514 -7.565 -9.198 1.00 89.19 86 TYR A O 1
ATOM 666 N N . ASP A 1 87 ? 14.042 -6.213 -8.144 1.00 87.31 87 ASP A N 1
ATOM 667 C CA . ASP A 1 87 ? 14.626 -6.334 -6.815 1.00 87.31 87 ASP A CA 1
ATOM 668 C C . ASP A 1 87 ? 13.765 -7.248 -5.934 1.00 87.31 87 ASP A C 1
ATOM 670 O O . ASP A 1 87 ? 12.562 -7.427 -6.151 1.00 87.31 87 ASP A O 1
ATOM 674 N N . ALA A 1 88 ? 14.390 -7.872 -4.937 1.00 91.06 88 ALA A N 1
ATOM 675 C CA . ALA A 1 88 ? 13.666 -8.623 -3.920 1.00 91.06 88 ALA A CA 1
ATOM 676 C C . ALA A 1 88 ? 13.154 -7.663 -2.836 1.00 91.06 88 ALA A C 1
ATOM 678 O O . ALA A 1 88 ? 13.940 -6.950 -2.214 1.00 91.06 88 ALA A O 1
ATOM 679 N N . HIS A 1 89 ? 11.847 -7.697 -2.568 1.00 92.00 89 HIS A N 1
ATOM 680 C CA . HIS A 1 89 ? 11.198 -6.844 -1.570 1.00 92.00 89 HIS A CA 1
ATOM 681 C C . HIS A 1 89 ? 10.558 -7.699 -0.467 1.00 92.00 89 HIS A C 1
ATOM 683 O O . HIS A 1 89 ? 9.523 -8.327 -0.705 1.00 92.00 89 HIS A O 1
ATOM 689 N N . PRO A 1 90 ? 11.147 -7.762 0.741 1.00 94.38 90 PRO A N 1
ATOM 690 C CA . PRO A 1 90 ? 10.542 -8.469 1.861 1.00 94.38 90 PRO A CA 1
ATOM 691 C C . PRO A 1 90 ? 9.411 -7.620 2.457 1.00 94.38 90 PRO A C 1
ATOM 693 O O . PRO A 1 90 ? 9.656 -6.683 3.214 1.00 94.38 90 PRO A O 1
ATOM 696 N N . PHE A 1 91 ? 8.165 -7.941 2.110 1.00 93.31 91 PHE A N 1
ATOM 697 C CA . PHE A 1 91 ? 6.997 -7.297 2.709 1.00 93.31 91 PHE A CA 1
ATOM 698 C C . PHE A 1 91 ? 6.711 -7.856 4.104 1.00 93.3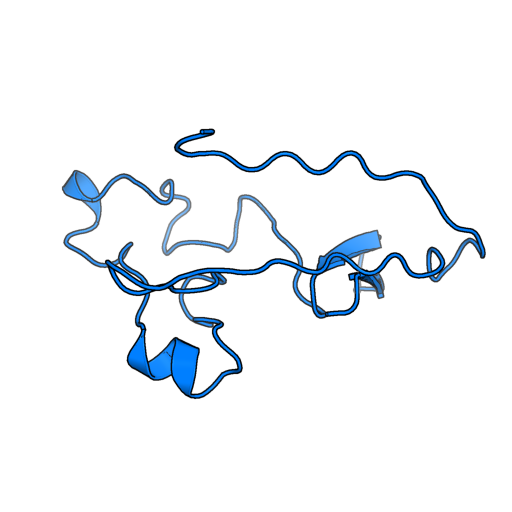1 91 PHE A C 1
ATOM 700 O O . PHE A 1 91 ? 6.795 -9.061 4.342 1.00 93.31 91 PHE A O 1
ATOM 707 N N . HIS A 1 92 ? 6.337 -6.964 5.016 1.00 92.88 92 HIS A N 1
ATOM 708 C CA . HIS A 1 92 ? 5.922 -7.292 6.372 1.00 92.88 92 HIS A CA 1
ATOM 709 C C . HIS A 1 92 ? 4.575 -6.628 6.660 1.00 92.88 92 HIS A C 1
ATOM 711 O O . HIS A 1 92 ? 4.412 -5.431 6.434 1.00 92.88 92 HIS A O 1
ATOM 717 N N . PHE A 1 93 ? 3.620 -7.404 7.168 1.00 89.88 93 PHE A N 1
ATOM 718 C CA . PHE A 1 93 ? 2.291 -6.922 7.530 1.00 89.88 93 PHE A CA 1
ATOM 719 C C . PHE A 1 93 ? 2.135 -6.940 9.047 1.00 89.88 93 PHE A C 1
ATOM 721 O O . PHE A 1 93 ? 2.386 -7.962 9.687 1.00 89.88 93 PHE A O 1
ATOM 728 N N . HIS A 1 94 ? 1.719 -5.813 9.618 1.00 89.12 94 HIS A N 1
ATOM 729 C CA . HIS A 1 94 ? 1.396 -5.706 11.039 1.00 89.12 94 HIS A CA 1
ATOM 730 C C . HIS A 1 94 ? -0.008 -6.275 11.309 1.00 89.12 94 HIS A C 1
ATOM 732 O O . HIS A 1 94 ? -0.857 -6.281 10.421 1.00 89.12 94 HIS A O 1
ATOM 738 N N . GLY A 1 95 ? -0.267 -6.719 12.543 1.00 82.62 95 GLY A N 1
ATOM 739 C CA . GLY A 1 95 ? -1.555 -7.285 12.962 1.00 82.62 95 GLY A CA 1
ATOM 740 C C . GLY A 1 95 ? -1.414 -8.686 13.551 1.00 82.62 95 GLY A C 1
ATOM 741 O O . GLY A 1 95 ? -0.332 -9.075 13.988 1.00 82.62 95 GLY A O 1
ATOM 742 N N . ALA A 1 96 ? -2.515 -9.436 13.594 1.00 73.81 96 ALA A N 1
ATOM 743 C CA . ALA A 1 96 ? -2.484 -10.829 14.024 1.00 73.81 96 ALA A CA 1
ATOM 744 C C . ALA A 1 96 ? -1.876 -11.711 12.921 1.00 73.81 96 ALA A C 1
ATOM 746 O O . ALA A 1 96 ? -2.335 -11.686 11.780 1.00 73.81 96 ALA A O 1
ATOM 747 N N . HIS A 1 97 ? -0.877 -12.516 13.280 1.00 71.38 97 HIS A N 1
ATOM 748 C CA . HIS A 1 97 ? -0.416 -13.648 12.477 1.00 71.38 97 HIS A CA 1
ATOM 749 C C . HIS A 1 97 ? -0.982 -14.922 13.108 1.00 71.38 97 HIS A C 1
ATOM 751 O O . HIS A 1 97 ? -0.919 -15.067 14.331 1.00 71.38 97 HIS A O 1
ATOM 757 N N . VAL A 1 98 ? -1.569 -15.806 12.301 1.00 59.81 98 VAL A N 1
ATOM 758 C CA . VAL A 1 98 ? -2.070 -17.123 12.738 1.00 59.81 98 VAL A CA 1
ATOM 759 C C . VAL A 1 98 ? -1.184 -18.241 12.226 1.00 59.81 98 VAL A C 1
ATOM 761 O O . VAL A 1 98 ? -0.668 -18.103 11.094 1.00 59.81 98 VAL A O 1
#

Secondary structure (DSSP, 8-state):
----EEE-SS-EEE-BTTB---TTSSSTTS--TT-HHHHTTTTS--HHHHHHTTTEETTTTEE---TT------------TTT--PPP------S---

Mean predicted aligned error: 9.43 Å

Foldseek 3Di:
DEFAWDDDPDDIATDDPPDGDDQPQQDDPSDDLPPCVPCVCRSPADQVCCVVVVQARPNRRDRDDDPPDDDDDDDDWDAHVPPGDTDDDDDDDDDDDD